Protein AF-A0A812KYT3-F1 (afdb_monomer_lite)

Radius of gyration: 21.09 Å; chains: 1; bounding box: 44×52×46 Å

pLDDT: mean 86.83, std 9.89, range [45.84, 94.81]

Sequence (151 aa):
NPLWMFLAAYASLGLRLTQFDFNDAIIRGVLFVPLFTKFLTQMHRDALTANPAPITKFFGSKPMATLGSIAFPMFILHGPIGQIFYKKVLAKKLWGGPMSTRFFPIYLAICLGMSHLTNEYFVKNKKVGAIAGKVAQVLASWTEGMLRDRA

Structure (mmCIF, N/CA/C/O backbone):
data_AF-A0A812KYT3-F1
#
_entry.id   AF-A0A812KYT3-F1
#
loop_
_atom_site.group_PDB
_atom_site.id
_atom_site.type_symbol
_ato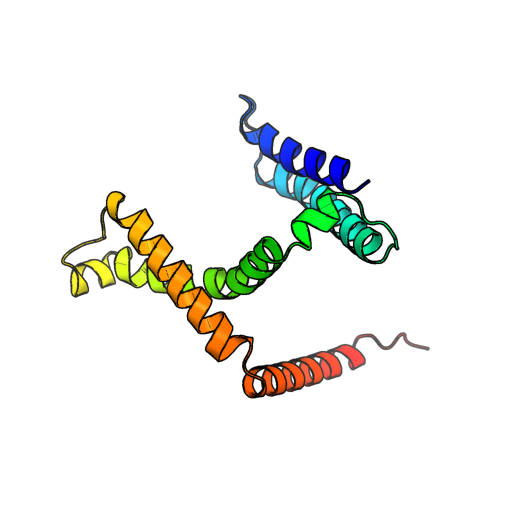m_site.label_atom_id
_atom_site.label_alt_id
_atom_site.label_comp_id
_atom_site.label_asym_id
_atom_site.label_entity_id
_atom_site.label_seq_id
_atom_site.pdbx_PDB_ins_code
_atom_site.Cartn_x
_atom_site.Cartn_y
_atom_site.Cartn_z
_atom_site.occupancy
_atom_site.B_iso_or_equiv
_atom_site.auth_seq_id
_atom_site.auth_comp_id
_atom_site.auth_asym_id
_atom_site.auth_atom_id
_atom_site.pdbx_PDB_model_num
ATOM 1 N N . ASN A 1 1 ? 6.775 1.635 -22.350 1.00 79.06 1 ASN A N 1
ATOM 2 C CA . ASN A 1 1 ? 7.083 2.842 -21.562 1.00 79.06 1 ASN A CA 1
ATOM 3 C C . ASN A 1 1 ? 6.072 2.885 -20.422 1.00 79.06 1 ASN A C 1
ATOM 5 O O . ASN A 1 1 ? 4.879 2.979 -20.712 1.00 79.06 1 ASN A O 1
ATOM 9 N N . PRO A 1 2 ? 6.531 2.757 -19.165 1.00 81.44 2 PRO A N 1
ATOM 10 C CA . PRO A 1 2 ? 5.661 2.634 -17.996 1.00 81.44 2 PRO A CA 1
ATOM 11 C C . PRO A 1 2 ? 4.729 3.840 -17.807 1.00 81.44 2 PRO A C 1
ATOM 13 O O . PRO A 1 2 ? 3.610 3.663 -17.339 1.00 81.44 2 PRO A O 1
ATOM 16 N N . LEU A 1 3 ? 5.123 5.040 -18.249 1.00 86.44 3 LEU A N 1
ATOM 17 C CA . LEU A 1 3 ? 4.288 6.239 -18.146 1.00 86.44 3 LEU A CA 1
ATOM 18 C C . LEU A 1 3 ? 2.986 6.110 -18.950 1.00 86.44 3 LEU A C 1
ATOM 20 O O . LEU A 1 3 ? 1.912 6.399 -18.435 1.00 86.44 3 LEU A O 1
ATOM 24 N N . TRP A 1 4 ? 3.061 5.624 -20.190 1.00 86.19 4 TRP A N 1
ATOM 25 C CA . TRP A 1 4 ? 1.874 5.443 -21.032 1.00 86.19 4 TRP A CA 1
ATOM 26 C C . TRP A 1 4 ? 0.925 4.381 -20.479 1.00 86.19 4 TRP A C 1
ATOM 28 O O . TRP A 1 4 ? -0.286 4.558 -20.538 1.00 86.19 4 TRP A O 1
ATOM 38 N N . MET A 1 5 ? 1.464 3.301 -19.906 1.00 87.56 5 MET A N 1
ATOM 39 C CA . MET A 1 5 ? 0.644 2.251 -19.292 1.00 87.56 5 MET A CA 1
ATOM 40 C C . MET A 1 5 ? -0.044 2.750 -18.017 1.00 87.56 5 MET A C 1
ATOM 42 O O . MET A 1 5 ? -1.212 2.442 -17.800 1.00 87.56 5 MET A O 1
ATOM 46 N N . PHE A 1 6 ? 0.646 3.570 -17.218 1.00 86.31 6 PHE A N 1
ATOM 47 C CA . PHE A 1 6 ? 0.052 4.256 -16.072 1.00 86.31 6 PHE A CA 1
ATOM 48 C C . PHE A 1 6 ? -1.100 5.166 -16.505 1.00 86.31 6 PHE A C 1
ATOM 50 O O . PHE A 1 6 ? -2.220 5.018 -16.023 1.00 86.31 6 PHE A O 1
ATOM 57 N N . LEU A 1 7 ? -0.851 6.063 -17.462 1.00 89.56 7 LEU A N 1
ATOM 58 C CA . LEU A 1 7 ? -1.870 6.986 -17.957 1.00 89.56 7 LEU A CA 1
ATOM 59 C C . LEU A 1 7 ? -3.068 6.238 -18.549 1.00 89.56 7 LEU A C 1
ATOM 61 O O . LEU A 1 7 ? -4.199 6.576 -18.223 1.00 89.56 7 LEU A O 1
ATOM 65 N N . ALA A 1 8 ? -2.841 5.190 -19.344 1.00 87.69 8 ALA A N 1
ATOM 66 C CA . ALA A 1 8 ? -3.912 4.386 -19.930 1.00 87.69 8 ALA A CA 1
ATOM 67 C C . ALA A 1 8 ? -4.756 3.659 -18.868 1.00 87.69 8 ALA A C 1
ATOM 69 O O . ALA A 1 8 ? -5.982 3.672 -18.956 1.00 87.69 8 ALA A O 1
ATOM 70 N N . ALA A 1 9 ? -4.125 3.069 -17.845 1.00 86.69 9 ALA A N 1
ATOM 71 C CA . ALA A 1 9 ? -4.843 2.394 -16.764 1.00 86.69 9 ALA A CA 1
ATOM 72 C C . ALA A 1 9 ? -5.705 3.382 -15.959 1.00 86.69 9 ALA A C 1
ATOM 74 O O . ALA A 1 9 ? -6.889 3.151 -15.728 1.00 86.69 9 ALA A O 1
ATOM 75 N N . TYR A 1 10 ? -5.159 4.528 -15.557 1.00 88.12 10 TYR A N 1
ATOM 76 C CA . TYR A 1 10 ? -5.945 5.503 -14.796 1.00 88.12 10 TYR A CA 1
ATOM 77 C C . TYR A 1 10 ? -6.980 6.238 -15.666 1.00 88.12 10 TYR A C 1
ATOM 79 O O . TYR A 1 10 ? -8.071 6.536 -15.183 1.00 88.12 10 TYR A O 1
ATOM 87 N N . ALA A 1 11 ? -6.714 6.441 -16.960 1.00 87.62 11 ALA A N 1
ATOM 88 C CA . ALA A 1 11 ? -7.703 6.956 -17.907 1.00 87.62 11 ALA A CA 1
ATOM 89 C C . ALA A 1 11 ? -8.880 5.988 -18.099 1.00 87.62 11 ALA A C 1
ATOM 91 O O . ALA A 1 11 ? -10.021 6.440 -18.188 1.00 87.62 11 ALA A O 1
ATOM 92 N N . SER A 1 12 ? -8.650 4.667 -18.078 1.00 85.31 12 SER A N 1
ATOM 93 C CA . SER A 1 12 ? -9.751 3.698 -18.155 1.00 85.31 12 SER A CA 1
ATOM 94 C C . SER A 1 12 ? -10.674 3.774 -16.937 1.00 85.31 12 SER A C 1
ATOM 96 O O . SER A 1 12 ? -11.871 3.546 -17.070 1.00 85.31 12 SER A O 1
ATOM 98 N N . LEU A 1 13 ? -10.161 4.146 -15.756 1.00 82.62 13 LEU A N 1
ATOM 99 C CA . LEU A 1 13 ? -11.011 4.456 -14.598 1.00 82.62 13 LEU A CA 1
ATOM 100 C C . LEU A 1 13 ? -11.797 5.758 -14.791 1.00 82.62 13 LEU A C 1
ATOM 102 O O . LEU A 1 13 ? -12.919 5.860 -14.303 1.00 82.62 13 LEU A O 1
ATOM 106 N N . GLY A 1 14 ? -11.239 6.723 -15.525 1.00 80.25 14 GLY A N 1
ATOM 107 C CA . GLY A 1 14 ? -11.904 7.971 -15.905 1.00 80.25 14 GLY A CA 1
ATOM 108 C C . GLY A 1 14 ? -13.152 7.773 -16.768 1.00 80.25 14 GLY A C 1
ATOM 109 O O . GLY A 1 14 ? 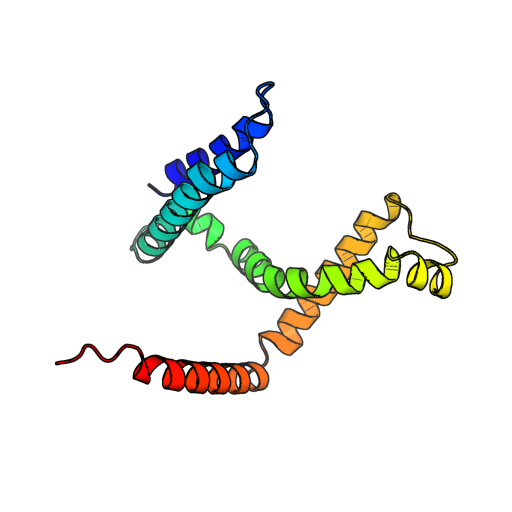-14.050 8.606 -16.710 1.00 80.25 14 GLY A O 1
ATOM 110 N N . LEU A 1 15 ? -13.284 6.641 -17.473 1.00 79.38 15 LEU A N 1
ATOM 111 C CA . LEU A 1 15 ? -14.529 6.273 -18.166 1.00 79.38 15 LEU A CA 1
ATOM 112 C C . LEU A 1 15 ? -15.729 6.203 -17.206 1.00 79.38 15 LEU A C 1
ATOM 114 O O . LEU A 1 15 ? -16.855 6.447 -17.624 1.00 79.38 15 LEU A O 1
ATOM 118 N N . ARG A 1 16 ? -15.494 5.976 -15.907 1.00 73.44 16 ARG A N 1
ATOM 119 C CA . ARG A 1 16 ? -16.529 6.011 -14.859 1.00 73.44 16 ARG A CA 1
ATOM 120 C C . ARG A 1 16 ? -17.014 7.416 -14.502 1.00 73.44 16 ARG A C 1
ATOM 122 O O . ARG A 1 16 ? -18.028 7.547 -13.833 1.00 73.44 16 ARG A O 1
ATOM 129 N N . LEU A 1 17 ? -16.259 8.450 -14.867 1.00 73.12 17 LEU A N 1
ATOM 130 C CA . LEU A 1 17 ? -16.641 9.849 -14.657 1.00 73.12 17 LEU A CA 1
ATOM 131 C C . LEU A 1 17 ? -17.426 10.407 -15.850 1.00 73.12 17 LEU A C 1
ATOM 133 O O . LEU A 1 17 ? -17.862 11.555 -15.817 1.00 73.12 17 LEU A O 1
ATOM 137 N N . THR A 1 18 ? -17.571 9.618 -16.917 1.00 75.94 18 THR A N 1
ATOM 138 C CA . THR A 1 18 ? -18.358 9.999 -18.089 1.00 75.94 18 THR A CA 1
ATOM 139 C C . THR A 1 18 ? -19.843 9.735 -17.846 1.00 75.94 18 THR A C 1
ATOM 141 O O . THR A 1 18 ? -20.211 8.987 -16.948 1.00 75.94 18 THR A O 1
ATOM 144 N N . GLN A 1 19 ? -20.711 10.342 -18.657 1.00 69.00 19 GLN A N 1
ATOM 145 C CA . GLN A 1 19 ? -22.164 10.143 -18.559 1.00 69.00 19 GLN A CA 1
ATOM 146 C C . GLN A 1 19 ? -22.634 8.758 -19.034 1.00 69.00 19 GLN A C 1
ATOM 148 O O . GLN A 1 19 ? -23.825 8.467 -19.021 1.00 69.00 19 GLN A O 1
ATOM 153 N N . PHE A 1 20 ? -21.707 7.913 -19.479 1.00 71.62 20 PHE A N 1
ATOM 154 C CA . PHE A 1 20 ? -21.994 6.562 -19.919 1.00 71.62 20 PHE A CA 1
ATOM 155 C C . PHE A 1 20 ? -21.911 5.615 -18.715 1.00 71.62 20 PHE A C 1
ATOM 157 O O . PHE A 1 20 ? -20.855 5.491 -18.094 1.00 71.62 20 PHE A O 1
ATOM 164 N N . ASP A 1 21 ? -23.019 4.936 -18.405 1.00 68.88 21 ASP A N 1
ATOM 165 C CA . ASP A 1 21 ? -23.158 3.940 -17.328 1.00 68.88 21 ASP A CA 1
ATOM 166 C C . ASP A 1 21 ? -22.399 2.639 -17.658 1.00 68.88 21 ASP A C 1
ATOM 168 O O . ASP A 1 21 ? -22.950 1.547 -17.826 1.00 68.88 21 ASP A O 1
ATOM 172 N N . PHE A 1 22 ? -21.084 2.747 -17.821 1.00 73.50 22 PHE A N 1
ATOM 173 C CA . PHE A 1 22 ? -20.243 1.593 -18.075 1.00 73.50 22 PHE A CA 1
ATOM 174 C C . PHE A 1 22 ? -20.184 0.692 -16.838 1.00 73.50 22 PHE A C 1
ATOM 176 O O . PHE A 1 22 ? -19.885 1.132 -15.726 1.00 73.50 22 PHE A O 1
ATOM 183 N N . ASN A 1 23 ? -20.403 -0.606 -17.052 1.00 80.56 23 ASN A N 1
ATOM 184 C CA . ASN A 1 23 ? -20.348 -1.611 -15.998 1.00 80.56 23 ASN A CA 1
ATOM 185 C C . ASN A 1 23 ? -18.966 -1.623 -15.302 1.00 80.56 23 ASN A C 1
ATOM 187 O O . ASN A 1 23 ? -17.936 -1.863 -15.940 1.00 80.56 23 ASN A O 1
ATOM 191 N N . ASP A 1 24 ? -18.955 -1.400 -13.980 1.00 75.38 24 ASP A N 1
ATOM 192 C CA . ASP A 1 24 ? -17.736 -1.293 -13.158 1.00 75.38 24 ASP A CA 1
ATOM 193 C C . ASP A 1 24 ? -16.885 -2.569 -13.200 1.00 75.38 24 ASP A C 1
ATOM 195 O O . ASP A 1 24 ? -15.655 -2.493 -13.264 1.00 75.38 24 ASP A O 1
ATOM 199 N N . ALA A 1 25 ? -17.524 -3.741 -13.243 1.00 79.12 25 ALA A N 1
ATOM 200 C CA . ALA A 1 25 ? -16.822 -5.016 -13.329 1.00 79.12 25 ALA A CA 1
ATOM 201 C C . ALA A 1 25 ? -16.118 -5.182 -14.684 1.00 79.12 25 ALA A C 1
ATOM 203 O O . ALA A 1 25 ? -15.007 -5.708 -14.728 1.00 79.12 25 ALA A O 1
ATOM 204 N N . ILE A 1 26 ? -16.712 -4.681 -15.773 1.00 81.88 26 ILE A N 1
ATOM 205 C CA . ILE A 1 26 ? -16.112 -4.738 -17.114 1.00 81.88 26 ILE A CA 1
ATOM 206 C C . ILE A 1 26 ? -14.937 -3.766 -17.213 1.00 81.88 26 ILE A C 1
ATOM 208 O O . ILE A 1 26 ? -13.845 -4.180 -17.598 1.00 81.88 26 ILE A O 1
ATOM 212 N N . ILE A 1 27 ? -15.104 -2.500 -16.812 1.00 83.94 27 ILE A N 1
ATOM 213 C CA . ILE A 1 27 ? -13.992 -1.533 -16.838 1.00 83.94 27 ILE A CA 1
ATOM 214 C C . ILE A 1 27 ? -12.830 -2.042 -15.986 1.00 83.94 27 ILE A C 1
ATOM 216 O O . ILE A 1 27 ? -11.679 -2.005 -16.423 1.00 83.94 27 ILE A O 1
ATOM 220 N N . ARG A 1 28 ? -13.100 -2.530 -14.771 1.00 82.88 28 ARG A N 1
ATOM 221 C CA . ARG A 1 28 ? -12.030 -2.986 -13.881 1.00 82.88 28 ARG A CA 1
ATOM 222 C C . ARG A 1 28 ? -11.399 -4.280 -14.362 1.00 82.88 28 ARG A C 1
ATOM 224 O O . ARG A 1 28 ? -10.179 -4.351 -14.451 1.00 82.88 28 ARG A O 1
ATOM 231 N N . GLY A 1 29 ? -12.216 -5.282 -14.661 1.00 84.12 29 GLY A N 1
ATOM 232 C CA . GLY A 1 29 ? -11.750 -6.617 -15.017 1.00 84.12 29 GLY A CA 1
ATOM 233 C C . GLY A 1 29 ? -11.087 -6.678 -16.389 1.00 84.12 29 GLY A C 1
ATOM 234 O O . GLY A 1 29 ? -10.063 -7.337 -16.532 1.00 84.12 29 GLY A O 1
ATOM 235 N N . VAL A 1 30 ? -11.635 -5.974 -17.383 1.00 86.06 30 VAL A N 1
ATOM 236 C CA . VAL A 1 30 ? -11.187 -6.077 -18.782 1.00 86.06 30 VAL A CA 1
ATOM 237 C C . VAL A 1 30 ? -10.172 -4.996 -19.146 1.00 86.06 30 VAL A C 1
ATOM 239 O O . VAL A 1 30 ? -9.243 -5.272 -19.900 1.00 86.06 30 VAL A O 1
ATOM 242 N N . LEU A 1 31 ? -10.312 -3.774 -18.619 1.00 87.31 31 LEU A N 1
ATOM 243 C CA . LEU A 1 31 ? -9.430 -2.660 -18.987 1.00 87.31 31 LEU A CA 1
ATOM 244 C C . LEU A 1 31 ? -8.386 -2.380 -17.907 1.00 87.31 31 LEU A C 1
ATOM 246 O O . LEU A 1 31 ? -7.189 -2.515 -18.156 1.00 87.31 31 LEU A O 1
ATOM 250 N N . PHE A 1 32 ? -8.823 -2.018 -16.700 1.00 88.44 32 PHE A N 1
ATOM 251 C CA . PHE A 1 32 ? -7.916 -1.537 -15.661 1.00 88.44 32 PHE A CA 1
ATOM 252 C C . PHE A 1 32 ? -6.930 -2.611 -15.210 1.00 88.44 32 PHE A C 1
ATOM 254 O O . PHE A 1 32 ? -5.730 -2.363 -15.231 1.00 88.44 32 PHE A O 1
ATOM 261 N N . VAL A 1 33 ? -7.409 -3.795 -14.812 1.00 90.75 33 VAL A N 1
ATOM 262 C CA . VAL A 1 33 ? -6.554 -4.854 -14.259 1.00 90.75 33 VAL A CA 1
ATOM 263 C C . VAL A 1 33 ? -5.475 -5.272 -15.266 1.00 90.75 33 VAL A C 1
ATOM 265 O O . VAL A 1 33 ? -4.304 -5.191 -14.902 1.00 90.75 33 VAL A O 1
ATOM 268 N N . PRO A 1 34 ? -5.779 -5.606 -16.537 1.00 91.44 34 PRO A N 1
ATOM 269 C CA . PRO A 1 34 ? -4.739 -5.981 -17.496 1.00 91.44 34 PRO A CA 1
ATOM 270 C C . PRO A 1 34 ? -3.744 -4.853 -17.794 1.00 91.44 34 PRO A C 1
ATOM 272 O O . PRO A 1 34 ? -2.533 -5.094 -17.843 1.00 91.44 34 PRO A O 1
ATOM 275 N N . LEU A 1 35 ? -4.224 -3.613 -17.960 1.00 90.94 35 LEU A N 1
ATOM 276 C CA . LEU A 1 35 ? -3.358 -2.452 -18.203 1.00 90.94 35 LEU A CA 1
ATOM 277 C C . LEU A 1 35 ? -2.458 -2.162 -17.000 1.00 90.94 35 LEU A C 1
ATOM 279 O O . LEU A 1 35 ? -1.262 -1.915 -17.167 1.00 90.94 35 LEU A O 1
ATOM 283 N N . PHE A 1 36 ? -3.009 -2.246 -15.793 1.00 91.31 36 PHE A N 1
ATOM 284 C CA . PHE A 1 36 ? -2.282 -2.023 -14.554 1.00 91.31 36 PHE A CA 1
ATOM 285 C C . PHE A 1 36 ? -1.259 -3.133 -14.294 1.00 91.31 36 PHE A C 1
ATOM 287 O O . PHE A 1 36 ? -0.114 -2.843 -13.960 1.00 91.31 36 PHE A O 1
ATOM 294 N N . THR A 1 37 ? -1.597 -4.400 -14.540 1.00 91.62 37 THR A N 1
ATOM 295 C CA . THR A 1 37 ? -0.631 -5.505 -14.460 1.00 91.62 37 THR A CA 1
ATOM 296 C C . THR A 1 37 ? 0.509 -5.311 -15.459 1.00 91.62 37 THR A C 1
ATOM 298 O O . THR A 1 37 ? 1.677 -5.437 -15.091 1.00 91.62 37 THR A O 1
ATOM 301 N N . LYS A 1 38 ? 0.209 -4.918 -16.705 1.00 91.38 38 LYS A N 1
ATOM 302 C CA . LYS A 1 38 ? 1.237 -4.618 -17.715 1.00 91.38 38 LYS A CA 1
ATOM 303 C C . LYS A 1 38 ? 2.114 -3.433 -17.306 1.00 91.38 38 LYS A C 1
ATOM 305 O O . LYS A 1 38 ? 3.327 -3.475 -17.521 1.00 91.38 38 LYS A O 1
ATOM 310 N N . PHE A 1 39 ? 1.527 -2.402 -16.701 1.00 91.88 39 PHE A N 1
ATOM 311 C CA . PHE A 1 39 ? 2.256 -1.290 -16.095 1.00 91.88 39 PHE A CA 1
ATOM 312 C C . PHE A 1 39 ? 3.226 -1.778 -15.012 1.00 91.88 39 PHE A C 1
ATOM 314 O O . PHE A 1 39 ? 4.412 -1.462 -15.094 1.00 91.88 39 PHE A O 1
ATOM 321 N N . LEU A 1 40 ? 2.763 -2.604 -14.068 1.00 90.94 40 LEU A N 1
ATOM 322 C CA . LEU A 1 40 ? 3.600 -3.161 -13.002 1.00 90.94 40 LEU A CA 1
ATOM 323 C C . LEU A 1 40 ? 4.761 -3.992 -13.559 1.00 90.94 40 LEU A C 1
ATOM 325 O O . LEU A 1 40 ? 5.900 -3.816 -13.130 1.00 90.94 40 LEU A O 1
ATOM 329 N N . THR A 1 41 ? 4.517 -4.846 -14.558 1.00 92.06 41 THR A N 1
ATOM 330 C CA . THR A 1 41 ? 5.588 -5.620 -15.206 1.00 92.06 41 THR A CA 1
ATOM 331 C C . THR A 1 41 ? 6.605 -4.713 -15.900 1.00 92.06 41 THR A C 1
ATOM 333 O O . THR A 1 41 ? 7.809 -4.957 -15.811 1.00 92.06 41 THR A O 1
ATOM 336 N N . GLN A 1 42 ? 6.154 -3.658 -16.587 1.00 90.88 42 GLN A N 1
ATOM 337 C CA . GLN A 1 42 ? 7.062 -2.705 -17.231 1.00 90.88 42 GLN A CA 1
ATOM 338 C C . GLN A 1 42 ? 7.874 -1.912 -16.212 1.00 90.88 42 GLN A C 1
ATOM 340 O O . GLN A 1 42 ? 9.073 -1.766 -16.406 1.00 90.88 42 GLN A O 1
ATOM 345 N N . MET A 1 43 ? 7.253 -1.450 -15.127 1.00 91.88 43 MET A N 1
ATOM 346 C CA . MET A 1 43 ? 7.952 -0.793 -14.024 1.00 91.88 43 MET A CA 1
ATOM 347 C C . MET A 1 43 ? 8.992 -1.699 -13.376 1.00 91.88 43 MET A C 1
ATOM 349 O O . MET A 1 43 ? 10.107 -1.256 -13.130 1.00 91.88 43 MET A O 1
ATOM 353 N N . HIS A 1 44 ? 8.644 -2.962 -13.116 1.00 91.62 44 HIS A N 1
ATOM 354 C CA . HIS A 1 44 ? 9.566 -3.922 -12.518 1.00 91.62 44 HIS A CA 1
ATOM 355 C C . HIS A 1 44 ? 10.805 -4.123 -13.398 1.00 91.62 44 HIS A C 1
ATOM 357 O O . HIS A 1 44 ? 11.925 -4.075 -12.904 1.00 91.62 44 HIS A O 1
ATOM 363 N N . ARG A 1 45 ? 10.613 -4.273 -14.714 1.00 91.38 45 ARG A N 1
ATOM 364 C CA . ARG A 1 45 ? 11.721 -4.369 -15.676 1.00 91.38 45 ARG A CA 1
ATOM 365 C C . ARG A 1 45 ? 12.535 -3.077 -15.754 1.00 91.38 45 ARG A C 1
ATOM 367 O O . ARG A 1 45 ? 13.756 -3.135 -15.768 1.00 91.38 45 ARG A O 1
ATOM 374 N N . ASP A 1 46 ? 11.867 -1.927 -15.789 1.00 91.12 46 ASP A N 1
ATOM 375 C CA . ASP A 1 46 ? 12.504 -0.608 -15.877 1.00 91.12 46 ASP A CA 1
ATOM 376 C C . ASP A 1 46 ? 13.345 -0.287 -14.631 1.00 91.12 46 ASP A C 1
ATOM 378 O O . ASP A 1 46 ? 14.422 0.294 -14.745 1.00 91.12 46 ASP A O 1
ATOM 382 N N . ALA A 1 47 ? 12.910 -0.743 -13.452 1.00 89.81 47 ALA A N 1
ATOM 383 C CA . ALA A 1 47 ? 13.634 -0.592 -12.190 1.00 89.81 47 ALA A CA 1
ATOM 384 C C . ALA A 1 47 ? 14.974 -1.351 -12.151 1.00 89.81 47 ALA A C 1
ATOM 386 O O . ALA A 1 47 ? 15.831 -1.013 -11.340 1.00 89.81 47 ALA A O 1
ATOM 387 N N . LEU A 1 48 ? 15.165 -2.349 -13.021 1.00 91.19 48 LEU A N 1
ATOM 388 C CA . LEU A 1 48 ? 16.416 -3.106 -13.156 1.00 91.19 48 LEU A CA 1
ATOM 389 C C . LEU A 1 48 ? 17.397 -2.477 -14.160 1.00 91.19 48 LEU A C 1
ATOM 391 O O . LEU A 1 48 ? 18.503 -2.982 -14.339 1.00 91.19 48 LEU A O 1
ATOM 395 N N . THR A 1 49 ? 17.003 -1.404 -14.847 1.00 91.06 49 THR A N 1
ATOM 396 C CA . THR A 1 49 ? 17.848 -0.742 -15.848 1.00 91.06 49 THR A CA 1
ATOM 397 C C . THR A 1 49 ? 18.777 0.295 -15.216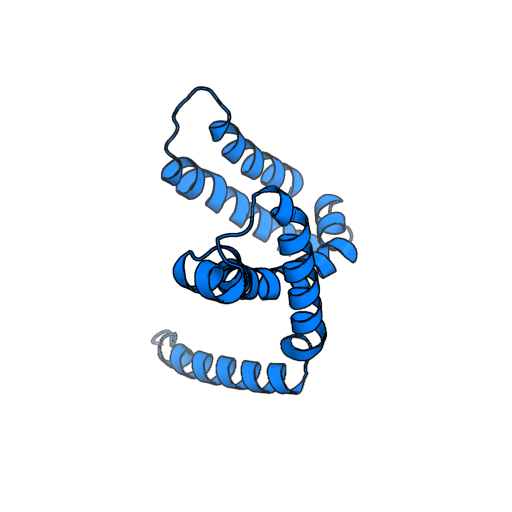 1.00 91.06 49 THR A C 1
ATOM 399 O O . THR A 1 49 ? 18.498 0.841 -14.151 1.00 91.06 49 THR A O 1
ATOM 402 N N . ALA A 1 50 ? 19.876 0.622 -15.904 1.00 89.00 50 ALA A N 1
ATOM 403 C CA . ALA A 1 50 ? 20.834 1.626 -15.435 1.00 89.00 50 ALA A CA 1
ATOM 404 C C . ALA A 1 50 ? 20.261 3.058 -15.402 1.00 89.00 50 ALA A C 1
ATOM 406 O O . ALA A 1 50 ? 20.727 3.889 -14.624 1.00 89.00 50 ALA A O 1
ATOM 407 N N . ASN A 1 51 ? 19.250 3.363 -16.225 1.00 90.12 51 ASN A N 1
ATOM 408 C CA . ASN A 1 51 ? 18.601 4.674 -16.239 1.00 90.12 51 ASN A CA 1
ATOM 409 C C . ASN A 1 51 ? 17.069 4.546 -16.299 1.00 90.12 51 ASN A C 1
ATOM 411 O O . ASN A 1 51 ? 16.486 4.687 -17.376 1.00 90.12 51 ASN A O 1
ATOM 415 N N . PRO A 1 52 ? 16.412 4.314 -15.147 1.00 90.56 52 PRO A N 1
ATOM 416 C CA . PRO A 1 52 ? 14.965 4.151 -15.087 1.00 90.56 52 PRO A CA 1
ATOM 417 C C . PRO A 1 52 ? 14.212 5.422 -15.489 1.00 90.56 52 PRO A C 1
ATOM 419 O O . PRO A 1 52 ? 14.677 6.552 -15.269 1.00 90.56 52 PRO A O 1
ATOM 422 N N . ALA A 1 53 ? 12.997 5.244 -16.002 1.00 90.94 53 ALA A N 1
ATOM 423 C CA . ALA A 1 53 ? 12.095 6.337 -16.330 1.00 90.94 53 ALA A CA 1
ATOM 424 C C . ALA A 1 53 ? 11.723 7.173 -15.080 1.00 90.94 53 ALA A C 1
ATOM 426 O O . ALA A 1 53 ? 11.710 6.656 -13.958 1.00 90.94 53 ALA A O 1
ATOM 427 N N . PRO A 1 54 ? 11.341 8.458 -15.240 1.00 90.94 54 PRO A N 1
ATOM 428 C CA . PRO A 1 54 ? 10.977 9.328 -14.116 1.00 90.94 54 PRO A CA 1
ATOM 429 C C . PRO A 1 54 ? 9.853 8.776 -13.235 1.00 90.94 54 PRO A C 1
ATOM 431 O O . PRO A 1 54 ? 9.911 8.904 -12.017 1.00 90.94 54 PRO A O 1
ATOM 434 N N . ILE A 1 55 ? 8.856 8.116 -13.832 1.00 89.12 55 ILE A N 1
ATOM 435 C CA . ILE A 1 55 ? 7.756 7.486 -13.088 1.00 89.12 55 ILE A CA 1
ATOM 436 C C . ILE A 1 55 ? 8.253 6.343 -12.194 1.00 89.12 55 ILE A C 1
ATOM 438 O O . ILE A 1 55 ? 7.836 6.220 -11.046 1.00 89.12 55 ILE A O 1
ATOM 442 N N . THR A 1 56 ? 9.207 5.554 -12.681 1.00 91.06 56 THR A N 1
ATOM 443 C CA . THR A 1 56 ? 9.847 4.481 -11.917 1.00 91.06 56 THR A CA 1
ATOM 444 C C . THR A 1 56 ? 10.669 5.056 -10.767 1.00 91.06 56 THR A C 1
ATOM 446 O O . THR A 1 56 ? 10.555 4.585 -9.637 1.00 91.06 56 THR A O 1
ATOM 449 N N . LYS A 1 57 ? 11.412 6.146 -11.011 1.00 90.50 57 LYS A N 1
ATOM 450 C CA . LYS A 1 57 ? 12.135 6.892 -9.964 1.00 90.50 57 LYS A CA 1
ATOM 451 C C . LYS A 1 57 ? 11.187 7.496 -8.920 1.00 90.50 57 LYS A C 1
ATOM 453 O O . LYS A 1 57 ? 11.494 7.460 -7.733 1.00 90.50 57 LYS A O 1
ATOM 458 N N . PHE A 1 58 ? 10.029 8.007 -9.339 1.00 91.75 58 PHE A N 1
ATOM 459 C CA . PHE A 1 58 ? 9.010 8.552 -8.440 1.00 91.75 58 PHE A CA 1
ATOM 460 C C . PHE A 1 58 ? 8.467 7.481 -7.489 1.00 91.75 58 PHE A C 1
ATOM 462 O O . PHE A 1 58 ? 8.529 7.659 -6.273 1.00 91.75 58 PHE A O 1
ATOM 469 N N . PHE A 1 59 ? 8.002 6.345 -8.011 1.00 89.75 59 PHE A N 1
ATOM 470 C CA . PHE A 1 59 ? 7.491 5.253 -7.173 1.00 89.75 59 PHE A CA 1
ATOM 471 C C . PHE A 1 59 ? 8.588 4.572 -6.340 1.00 89.75 59 PHE A C 1
ATOM 473 O O . PHE A 1 59 ? 8.304 4.084 -5.249 1.00 89.75 59 PHE A O 1
ATOM 480 N N . GLY A 1 60 ? 9.840 4.589 -6.807 1.00 88.31 60 GLY A N 1
ATOM 481 C CA . GLY A 1 60 ? 11.009 4.147 -6.040 1.00 88.31 60 GLY A CA 1
ATOM 482 C C . GLY A 1 60 ? 11.515 5.162 -5.008 1.00 88.31 60 GLY A C 1
ATOM 483 O O . GLY A 1 60 ? 12.443 4.859 -4.258 1.00 88.31 60 GLY A O 1
ATOM 484 N N . SER A 1 61 ? 10.942 6.368 -4.950 1.00 91.75 61 SER A N 1
ATOM 485 C CA . SER A 1 61 ? 11.371 7.395 -4.001 1.00 91.75 61 SER A CA 1
ATOM 486 C C . SER A 1 61 ? 11.096 6.970 -2.556 1.00 91.75 61 SER A C 1
ATOM 488 O O . SER A 1 61 ? 10.129 6.266 -2.259 1.00 91.75 61 SER A O 1
ATOM 490 N N . LYS A 1 62 ? 11.925 7.443 -1.618 1.00 91.25 62 LYS A N 1
ATOM 491 C CA . LYS A 1 62 ? 11.784 7.129 -0.186 1.00 91.25 62 LYS A CA 1
ATOM 492 C C . LYS A 1 62 ? 10.375 7.423 0.370 1.00 91.25 62 LYS A C 1
ATOM 494 O O . LYS A 1 62 ? 9.864 6.570 1.100 1.00 91.25 62 LYS A O 1
ATOM 499 N N . PRO A 1 63 ? 9.709 8.550 0.036 1.00 90.94 63 PRO A N 1
ATOM 500 C CA . PRO A 1 63 ? 8.330 8.793 0.462 1.00 90.94 63 PRO A CA 1
ATOM 501 C C . PRO A 1 63 ? 7.353 7.731 -0.053 1.00 90.94 63 PRO A C 1
ATOM 503 O O . PRO A 1 63 ? 6.543 7.224 0.721 1.00 90.94 63 PRO A O 1
ATOM 506 N N . MET A 1 64 ? 7.460 7.341 -1.327 1.00 91.88 64 MET A N 1
ATOM 507 C CA . MET A 1 64 ? 6.576 6.331 -1.914 1.00 91.88 64 MET A CA 1
ATOM 508 C C . MET A 1 64 ? 6.831 4.933 -1.369 1.00 91.88 64 MET A C 1
ATOM 510 O O . MET A 1 64 ? 5.877 4.239 -1.024 1.00 91.88 64 MET A O 1
ATOM 514 N N . ALA A 1 65 ? 8.092 4.559 -1.171 1.00 88.88 65 ALA A N 1
ATOM 515 C CA . ALA A 1 65 ? 8.449 3.318 -0.495 1.00 88.88 65 ALA A CA 1
ATOM 516 C C . ALA A 1 65 ? 7.916 3.282 0.950 1.00 88.88 65 ALA A C 1
ATOM 518 O O . ALA A 1 65 ? 7.415 2.255 1.408 1.00 88.88 65 ALA A O 1
ATOM 519 N N . THR A 1 66 ? 7.962 4.416 1.658 1.00 88.38 66 THR A N 1
ATOM 520 C CA . THR A 1 66 ? 7.435 4.529 3.027 1.00 88.38 66 THR A CA 1
ATOM 521 C C . THR A 1 66 ? 5.919 4.351 3.039 1.00 88.38 66 THR A C 1
ATOM 523 O O . THR A 1 66 ? 5.414 3.530 3.805 1.00 88.38 66 THR A O 1
ATOM 526 N N . LEU A 1 67 ? 5.201 5.051 2.154 1.00 89.69 67 LEU A N 1
ATOM 527 C CA . LEU A 1 67 ? 3.753 4.907 2.000 1.00 89.69 67 LEU A CA 1
ATOM 528 C C . LEU A 1 67 ? 3.357 3.480 1.591 1.00 89.69 67 LEU A C 1
ATOM 530 O O . LEU A 1 67 ? 2.400 2.934 2.136 1.00 89.69 67 LEU A O 1
ATOM 534 N N . GLY A 1 68 ? 4.138 2.835 0.722 1.00 88.81 68 GLY A N 1
ATOM 535 C CA . GLY A 1 68 ? 3.971 1.420 0.388 1.00 88.81 68 GLY A CA 1
ATOM 536 C C . GLY A 1 68 ? 4.145 0.503 1.602 1.00 88.81 68 GLY A C 1
ATOM 537 O O . GLY A 1 68 ? 3.335 -0.397 1.809 1.00 88.81 68 GLY A O 1
ATOM 538 N N . SER A 1 69 ? 5.141 0.764 2.456 1.00 89.06 69 SER A N 1
ATOM 539 C CA . SER A 1 69 ? 5.389 -0.057 3.652 1.00 89.06 69 SER A CA 1
ATOM 540 C C . SER A 1 69 ? 4.258 0.011 4.686 1.00 89.06 69 SER A C 1
ATOM 542 O O . SER A 1 69 ? 3.953 -0.989 5.330 1.00 89.06 69 SER A O 1
ATOM 544 N N . ILE A 1 70 ? 3.590 1.163 4.820 1.00 92.88 70 ILE A N 1
ATOM 545 C CA . ILE A 1 70 ? 2.467 1.326 5.758 1.00 92.88 70 ILE A CA 1
ATOM 546 C C . ILE A 1 70 ? 1.117 0.912 5.159 1.00 92.88 70 ILE A C 1
ATOM 548 O O . ILE A 1 70 ? 0.164 0.710 5.910 1.00 92.88 70 ILE A O 1
ATOM 552 N N . ALA A 1 71 ? 1.018 0.762 3.833 1.00 91.00 71 ALA A N 1
ATOM 553 C CA . ALA A 1 71 ? -0.236 0.445 3.155 1.00 91.00 71 ALA A CA 1
ATOM 554 C C . ALA A 1 71 ? -0.824 -0.902 3.604 1.00 91.00 71 ALA A C 1
ATOM 556 O O . ALA A 1 71 ? -2.031 -1.004 3.812 1.00 91.00 71 ALA A O 1
ATOM 557 N N . PHE A 1 72 ? 0.017 -1.922 3.806 1.00 90.25 72 PHE A N 1
ATOM 558 C CA . PHE A 1 72 ? -0.439 -3.236 4.269 1.00 90.25 72 PHE A CA 1
ATOM 559 C C . PHE A 1 72 ? -0.955 -3.219 5.722 1.00 90.25 72 PHE A C 1
ATOM 561 O O . PHE A 1 72 ? -2.096 -3.634 5.941 1.00 90.25 72 PHE A O 1
ATOM 568 N N . PRO A 1 73 ? -0.211 -2.685 6.714 1.00 93.38 73 PRO A N 1
ATOM 569 C CA . PRO A 1 73 ? -0.754 -2.470 8.055 1.00 93.38 73 PRO A CA 1
ATOM 570 C C . PRO A 1 73 ? -2.059 -1.666 8.054 1.00 93.38 73 PRO A C 1
ATOM 572 O O . PRO A 1 73 ? -3.013 -2.049 8.725 1.00 93.38 73 PRO A O 1
ATOM 575 N N . MET A 1 74 ? -2.143 -0.614 7.238 1.00 93.19 74 MET A N 1
ATOM 576 C CA . MET A 1 74 ? -3.351 0.202 7.096 1.00 93.19 74 MET A CA 1
ATOM 577 C C . MET A 1 74 ? -4.534 -0.602 6.561 1.00 93.19 74 MET A C 1
ATOM 579 O O . MET A 1 74 ? -5.644 -0.511 7.092 1.00 93.19 74 MET A O 1
ATOM 583 N N . PHE A 1 75 ? -4.304 -1.434 5.547 1.00 91.94 75 PHE A N 1
ATOM 584 C CA . PHE A 1 75 ? -5.322 -2.322 4.997 1.00 91.94 75 PHE A CA 1
ATOM 585 C C . PHE A 1 75 ? -5.880 -3.284 6.054 1.00 91.94 75 PHE A C 1
ATOM 587 O O . PHE A 1 75 ? -7.088 -3.493 6.105 1.00 91.94 75 PHE A O 1
ATOM 594 N N . ILE A 1 76 ? -5.045 -3.803 6.953 1.00 91.62 76 ILE A N 1
ATOM 595 C CA . ILE A 1 76 ? -5.508 -4.692 8.026 1.00 91.62 76 ILE A CA 1
ATOM 596 C C . ILE A 1 76 ? -6.225 -3.912 9.133 1.00 91.62 76 ILE A C 1
ATOM 598 O O . ILE A 1 76 ? -7.263 -4.351 9.623 1.00 91.62 76 ILE A O 1
ATOM 602 N N . LEU A 1 77 ? -5.681 -2.767 9.544 1.00 94.06 77 LEU A N 1
ATOM 603 C CA . LEU A 1 77 ? -6.115 -2.070 10.755 1.00 94.06 77 LEU A CA 1
ATOM 604 C C . LEU A 1 77 ? -7.335 -1.170 10.550 1.00 94.06 77 LEU A C 1
ATOM 606 O O . LEU A 1 77 ? -8.125 -1.021 11.484 1.00 94.06 77 LEU A O 1
ATOM 610 N N . HIS A 1 78 ? -7.534 -0.592 9.360 1.00 94.56 78 HIS A N 1
ATOM 611 C CA . HIS A 1 78 ? -8.650 0.337 9.139 1.00 94.56 78 HIS A CA 1
ATOM 612 C C . HIS A 1 78 ? -10.015 -0.330 9.392 1.00 94.56 78 HIS A C 1
ATOM 614 O O . HIS A 1 78 ? -10.904 0.290 9.964 1.00 94.56 78 HIS A O 1
ATOM 620 N N . GLY A 1 79 ? -10.183 -1.609 9.041 1.00 92.31 79 GLY A N 1
ATOM 621 C CA . GLY A 1 79 ? -11.434 -2.338 9.262 1.00 92.31 79 GLY A CA 1
ATOM 622 C C . GLY A 1 79 ? -11.805 -2.435 10.750 1.00 92.31 79 GLY A C 1
ATOM 623 O O . GLY A 1 79 ? -12.836 -1.889 11.154 1.00 92.31 79 GLY A O 1
ATOM 624 N N . PRO A 1 80 ? -10.977 -3.083 11.590 1.00 93.94 80 PRO A N 1
ATOM 625 C CA . PRO A 1 80 ? -11.211 -3.185 13.031 1.00 93.94 80 PRO A CA 1
ATOM 626 C C . PRO A 1 80 ? -11.306 -1.828 13.738 1.00 93.94 80 PRO A C 1
ATOM 628 O O . PRO A 1 80 ? -12.214 -1.626 14.546 1.00 93.94 80 PRO A O 1
ATOM 631 N N . ILE A 1 81 ? -10.433 -0.867 13.412 1.00 93.69 81 ILE A N 1
ATOM 632 C CA . ILE A 1 81 ? -10.493 0.480 14.003 1.00 93.69 81 ILE A CA 1
ATOM 633 C C . ILE A 1 81 ? -11.812 1.160 13.613 1.00 93.69 81 ILE A C 1
ATOM 635 O O . ILE A 1 81 ? -12.502 1.723 14.463 1.00 93.69 81 ILE A O 1
ATOM 639 N N . GLY A 1 82 ? -12.224 1.051 12.349 1.00 91.94 82 GLY A N 1
ATOM 640 C CA . GLY A 1 82 ? -13.493 1.592 11.868 1.00 91.94 82 GLY A CA 1
ATOM 641 C C . GLY A 1 82 ? -14.695 0.976 12.581 1.00 91.94 82 GLY A C 1
ATOM 642 O O . GLY A 1 82 ? -15.653 1.679 12.907 1.00 91.94 82 GLY A O 1
ATOM 643 N N . GLN A 1 83 ? -14.637 -0.314 12.915 1.00 92.38 83 GLN A N 1
ATOM 644 C CA . GLN A 1 83 ? -15.689 -0.965 13.694 1.00 92.38 83 GLN A CA 1
ATOM 645 C C . GLN A 1 83 ? -15.833 -0.366 15.100 1.00 92.38 83 GLN A C 1
ATOM 647 O O . GLN A 1 83 ? -16.962 -0.214 15.562 1.00 92.38 83 GLN A O 1
ATOM 652 N N . ILE A 1 84 ? -14.743 0.029 15.760 1.00 92.25 84 ILE A N 1
ATOM 653 C CA . ILE A 1 84 ? -14.792 0.643 17.099 1.00 92.25 84 ILE A CA 1
ATOM 654 C C . ILE A 1 84 ? -15.547 1.983 17.074 1.00 92.25 84 ILE A C 1
ATOM 656 O O . ILE A 1 84 ? -16.322 2.270 17.988 1.00 92.25 84 ILE A O 1
ATOM 660 N N . PHE A 1 85 ? -15.359 2.786 16.024 1.00 92.25 85 PHE A N 1
ATOM 661 C CA . PHE A 1 85 ? -15.909 4.145 15.948 1.00 92.25 85 PHE A CA 1
ATOM 662 C C . PHE A 1 85 ? -17.256 4.252 15.220 1.00 92.25 85 PHE A C 1
ATOM 664 O O . PHE A 1 85 ? -18.050 5.142 15.532 1.00 92.25 85 PHE A O 1
ATOM 671 N N . TYR A 1 86 ? -17.539 3.360 14.267 1.00 91.06 86 TYR A N 1
ATOM 672 C CA . TYR A 1 86 ? -18.697 3.490 13.373 1.00 91.06 86 TYR A CA 1
ATOM 673 C C . TYR A 1 86 ? -19.684 2.318 13.439 1.00 91.06 86 TYR A C 1
ATOM 675 O O . TYR A 1 86 ? -20.844 2.475 13.045 1.00 91.06 86 TYR A O 1
ATOM 683 N N . LYS A 1 87 ? -19.303 1.142 13.964 1.00 92.38 87 LYS A N 1
ATOM 684 C CA . LYS A 1 87 ? -20.253 0.024 14.097 1.00 92.38 87 LYS A CA 1
ATOM 685 C C . LYS A 1 87 ? -21.259 0.351 15.195 1.00 92.38 87 LYS A C 1
ATOM 687 O O . LYS A 1 87 ? -20.896 0.374 16.365 1.00 92.38 87 LYS A O 1
ATOM 692 N N . LYS A 1 88 ? -22.534 0.526 14.828 1.00 89.38 88 LYS A N 1
ATOM 693 C CA . LYS A 1 88 ? -23.626 0.962 15.727 1.00 89.38 88 LYS A CA 1
ATOM 694 C C . LYS A 1 88 ? -23.605 0.302 17.111 1.00 89.38 88 LYS A C 1
ATOM 696 O O . LYS A 1 88 ? -23.700 1.003 18.108 1.00 89.38 88 LYS A O 1
ATOM 701 N N . VAL A 1 89 ? -23.453 -1.024 17.173 1.00 92.94 89 VAL A N 1
ATOM 702 C CA . VAL A 1 89 ? -23.458 -1.782 18.440 1.00 92.94 89 VAL A CA 1
ATOM 703 C C . VAL A 1 89 ? -22.283 -1.398 19.347 1.00 92.94 89 VAL A C 1
ATOM 705 O O . VAL A 1 89 ? -22.479 -1.174 20.538 1.00 92.94 89 VAL A O 1
ATOM 708 N N . LEU A 1 90 ? -21.073 -1.292 18.790 1.00 89.50 90 LEU A N 1
ATOM 709 C CA . LEU A 1 90 ? -19.870 -0.937 19.550 1.00 89.50 90 LEU A CA 1
ATOM 710 C C . LEU A 1 90 ? -19.845 0.555 19.875 1.00 89.50 90 LEU A C 1
ATOM 712 O O . LEU A 1 90 ? -19.646 0.937 21.025 1.00 89.50 90 LEU A O 1
ATOM 716 N N . ALA A 1 91 ? -20.126 1.392 18.880 1.00 90.25 91 ALA A N 1
ATOM 717 C CA . ALA A 1 91 ? -20.072 2.836 19.023 1.00 90.25 91 ALA A CA 1
ATOM 718 C C . ALA A 1 91 ? -21.134 3.362 20.000 1.00 90.25 91 ALA A C 1
ATOM 720 O O . ALA A 1 91 ? -20.840 4.241 20.801 1.00 90.25 91 ALA A O 1
ATOM 721 N N . LYS A 1 92 ? -22.339 2.771 20.031 1.00 92.62 92 LYS A N 1
ATOM 722 C CA . LYS A 1 92 ? -23.356 3.115 21.040 1.00 92.62 92 LYS A CA 1
ATOM 723 C C . LYS A 1 92 ? -22.900 2.770 22.460 1.00 92.62 92 LYS A C 1
ATOM 725 O O . LYS A 1 92 ? -23.184 3.528 23.379 1.00 92.62 92 LYS A O 1
ATOM 730 N N . LYS A 1 93 ? -22.184 1.652 22.637 1.00 92.50 93 LYS A N 1
ATOM 731 C CA . LYS A 1 93 ? -21.686 1.202 23.945 1.00 92.50 93 LYS A CA 1
ATOM 732 C C . LYS A 1 93 ? -20.504 2.036 24.450 1.00 92.50 93 LYS A C 1
ATOM 734 O O . LYS A 1 93 ? -20.412 2.267 25.647 1.00 92.50 93 LYS A O 1
ATOM 739 N N . LEU A 1 94 ? -19.607 2.454 23.557 1.00 92.12 94 LEU A N 1
ATOM 740 C CA . LEU A 1 94 ? -18.375 3.167 23.920 1.00 92.12 94 LEU A CA 1
ATOM 741 C C . LEU A 1 94 ? -18.525 4.693 23.900 1.00 92.12 94 LEU A C 1
ATOM 743 O O . LEU A 1 94 ? -17.927 5.374 24.723 1.00 92.12 94 LEU A O 1
ATOM 747 N N . TRP A 1 95 ? -19.318 5.225 22.968 1.00 90.00 95 TRP A N 1
ATOM 748 C CA . TRP A 1 95 ? -19.342 6.653 22.632 1.00 90.00 95 TRP A CA 1
ATOM 749 C C . TRP A 1 95 ? -20.755 7.253 22.605 1.00 90.00 95 TRP A C 1
ATOM 751 O O . TRP A 1 95 ? -20.929 8.402 22.214 1.00 90.00 95 TRP A O 1
ATOM 761 N N . GLY A 1 96 ? -21.789 6.481 22.957 1.00 88.31 96 GLY A N 1
ATOM 762 C CA . GLY A 1 96 ? -23.192 6.913 22.892 1.00 88.31 96 GLY A CA 1
ATOM 763 C C . GLY A 1 96 ? -23.803 6.911 21.482 1.00 88.31 96 GLY A C 1
ATOM 764 O O . GLY A 1 96 ? -25.020 7.004 21.340 1.00 88.31 96 GLY A O 1
ATOM 765 N N . GLY A 1 97 ? -23.000 6.712 20.434 1.00 88.56 97 GLY A N 1
ATOM 766 C CA . GLY A 1 97 ? -23.451 6.591 19.048 1.00 88.56 97 GLY A CA 1
ATOM 767 C C . GLY A 1 97 ? -22.282 6.533 18.056 1.00 88.56 97 GLY A C 1
ATOM 768 O O . GLY A 1 97 ? -21.131 6.692 18.458 1.00 88.56 97 GLY A O 1
ATOM 769 N N . PRO A 1 98 ? -22.544 6.270 16.761 1.00 91.06 98 PRO A N 1
ATOM 770 C CA . PRO A 1 98 ? -21.520 6.341 15.720 1.00 91.06 98 PRO 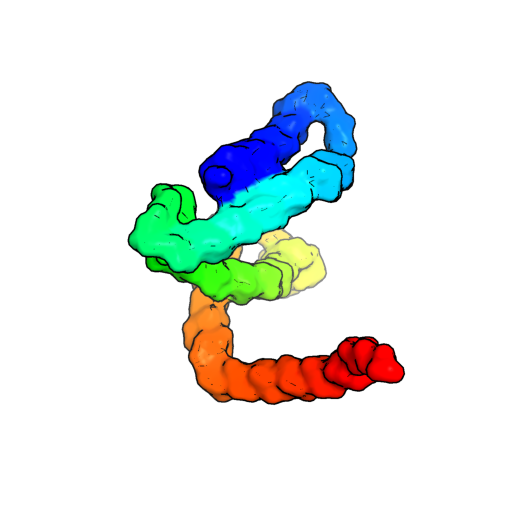A CA 1
ATOM 771 C C . PRO A 1 98 ? -20.912 7.741 15.613 1.00 91.06 98 PRO A C 1
ATOM 773 O O . PRO A 1 98 ? -21.633 8.739 15.677 1.00 91.06 98 PRO A O 1
ATOM 776 N N . MET A 1 99 ? -19.599 7.809 15.392 1.00 90.44 99 MET A N 1
ATOM 777 C CA . MET A 1 99 ? -18.908 9.081 15.177 1.00 90.44 99 MET A CA 1
ATOM 778 C C . MET A 1 99 ? -19.424 9.803 13.924 1.00 90.44 99 MET A C 1
ATOM 780 O O . MET A 1 99 ? -19.767 9.176 12.920 1.00 90.44 99 MET A O 1
ATOM 784 N N . SER A 1 100 ? -19.458 11.138 13.967 1.00 91.56 100 SER A N 1
ATOM 785 C CA . SER A 1 100 ? -19.883 11.956 12.822 1.00 91.56 100 SER A CA 1
ATOM 786 C C . SER A 1 100 ? -18.856 11.941 11.681 1.00 91.56 100 SER A C 1
ATOM 788 O O . SER A 1 100 ? -17.672 11.667 11.888 1.00 91.56 100 SER A O 1
ATOM 790 N N . THR A 1 101 ? -19.274 12.332 10.473 1.00 87.56 101 THR A N 1
ATOM 791 C CA . THR A 1 101 ? -18.386 12.450 9.299 1.00 87.56 101 THR A CA 1
ATOM 792 C C . THR A 1 101 ? -17.217 13.414 9.531 1.00 87.56 101 THR A C 1
ATOM 794 O O . THR A 1 101 ? -16.139 13.221 8.977 1.00 87.56 101 THR A O 1
ATOM 797 N N . ARG A 1 102 ? -17.377 14.416 10.408 1.00 90.81 102 ARG A N 1
ATOM 798 C CA . ARG A 1 102 ? -16.305 15.367 10.759 1.00 90.81 102 ARG A CA 1
ATOM 799 C C . ARG A 1 102 ? -15.155 14.714 11.530 1.00 90.81 102 ARG A C 1
ATOM 801 O O . ARG A 1 102 ? -14.065 15.267 11.558 1.00 90.81 102 ARG A O 1
ATOM 808 N N . PHE A 1 103 ? -15.379 13.540 12.121 1.00 92.50 103 PHE A N 1
ATOM 809 C CA . PHE A 1 103 ? -14.341 12.765 12.802 1.00 92.50 103 PHE A CA 1
ATOM 810 C C . PHE A 1 103 ? -13.430 12.002 11.826 1.00 92.50 103 PHE A C 1
ATOM 812 O O . PHE A 1 103 ? -12.386 11.494 12.228 1.00 92.50 103 PHE A O 1
ATOM 819 N N . PHE A 1 104 ? -13.781 11.933 10.538 1.00 90.75 104 PHE A N 1
ATOM 820 C CA . PHE A 1 104 ? -13.028 11.161 9.550 1.00 90.75 104 PHE A CA 1
ATOM 821 C C . PHE A 1 104 ? -11.524 11.506 9.478 1.00 90.75 104 PHE A C 1
ATOM 823 O O . PHE A 1 104 ? -10.727 10.568 9.460 1.00 90.75 104 PHE A O 1
ATOM 830 N N . PRO A 1 105 ? -11.083 12.784 9.512 1.00 94.19 105 PRO A N 1
ATOM 831 C CA . PRO A 1 105 ? -9.653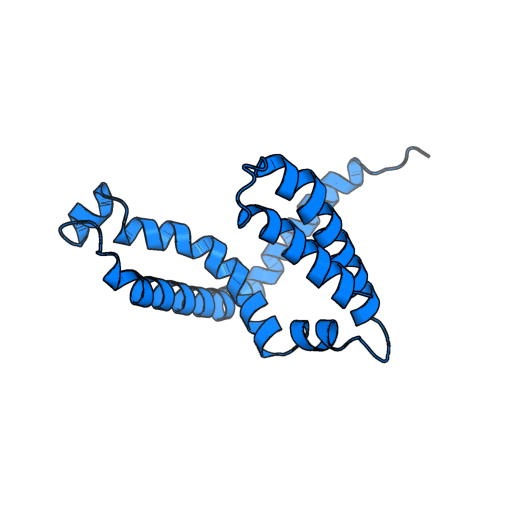 13.107 9.516 1.00 94.19 105 PRO A CA 1
ATOM 832 C C . PRO A 1 105 ? -8.921 12.561 10.748 1.00 94.19 105 PRO A C 1
ATOM 834 O O . PRO A 1 105 ? -7.785 12.105 10.643 1.00 94.19 105 PRO A O 1
ATOM 837 N N . ILE A 1 106 ? -9.586 12.555 11.908 1.00 94.19 106 ILE A N 1
ATOM 838 C CA . ILE A 1 106 ? -9.033 12.019 13.158 1.00 94.19 106 ILE A CA 1
ATOM 839 C C . ILE A 1 106 ? -8.936 10.497 13.065 1.00 94.19 106 ILE A C 1
ATOM 841 O O . ILE A 1 106 ? -7.891 9.922 13.356 1.00 94.19 106 ILE A O 1
ATOM 845 N N . TYR A 1 107 ? -9.995 9.840 12.593 1.00 93.19 107 TYR A N 1
ATOM 846 C CA . TYR A 1 107 ? -9.987 8.407 12.318 1.00 93.19 107 TYR A CA 1
ATOM 847 C C . TYR A 1 107 ? -8.858 8.009 11.350 1.00 93.19 107 TYR A C 1
ATOM 849 O O . TYR A 1 107 ? -8.141 7.039 11.604 1.00 93.19 107 TYR A O 1
ATOM 857 N N . LEU A 1 108 ? -8.650 8.782 10.279 1.00 92.94 108 LEU A N 1
ATOM 858 C CA . LEU A 1 108 ? -7.564 8.562 9.327 1.00 92.94 108 LEU A CA 1
ATOM 859 C C . LEU A 1 108 ? -6.192 8.707 9.998 1.00 92.94 108 LEU A C 1
ATOM 861 O O . LEU A 1 108 ? -5.332 7.849 9.803 1.00 92.94 108 LEU A O 1
ATOM 865 N N . ALA A 1 109 ? -5.998 9.741 10.820 1.00 94.62 109 ALA A N 1
ATOM 866 C CA . ALA A 1 109 ? -4.762 9.949 11.571 1.00 94.62 109 ALA A CA 1
ATOM 867 C C . ALA A 1 109 ? -4.476 8.799 12.553 1.00 94.62 109 ALA A C 1
ATOM 869 O O . ALA A 1 109 ? -3.343 8.324 12.619 1.00 94.62 109 ALA A O 1
ATOM 870 N N . ILE A 1 110 ? -5.501 8.296 13.253 1.00 94.50 110 ILE A N 1
ATOM 871 C CA . ILE A 1 110 ? -5.386 7.120 14.130 1.00 94.50 110 ILE A CA 1
ATOM 872 C C . ILE A 1 110 ? -4.945 5.904 13.320 1.00 94.50 110 ILE A C 1
ATOM 874 O O . ILE A 1 110 ? -3.996 5.220 13.700 1.00 94.50 110 ILE A O 1
ATOM 878 N N . CYS A 1 111 ? -5.598 5.638 12.190 1.00 94.69 111 CYS A N 1
ATOM 879 C CA . CYS A 1 111 ? -5.251 4.491 11.362 1.00 94.69 111 CYS A CA 1
ATOM 880 C C . CYS A 1 111 ? -3.822 4.606 10.812 1.00 94.69 111 CYS A C 1
ATOM 882 O O . CYS A 1 111 ? -3.080 3.629 10.876 1.00 94.69 111 CYS A O 1
ATOM 884 N N . LEU A 1 112 ? -3.396 5.787 10.346 1.00 93.56 112 LEU A N 1
ATOM 885 C CA . LEU A 1 112 ? -2.023 6.025 9.884 1.00 93.56 112 LEU A CA 1
ATOM 886 C C . LEU A 1 112 ? -0.999 5.836 11.009 1.00 93.56 112 LEU A C 1
ATOM 888 O O . LEU A 1 112 ? 0.006 5.156 10.806 1.00 93.56 112 LEU A O 1
ATOM 892 N N . GLY A 1 113 ? -1.265 6.382 12.198 1.00 94.50 113 GLY A N 1
ATOM 893 C CA . GLY A 1 113 ? -0.395 6.238 13.365 1.00 94.50 113 GLY A CA 1
ATOM 894 C C . GLY A 1 113 ? -0.255 4.780 13.800 1.00 94.50 113 GLY A C 1
ATOM 895 O O . GLY A 1 113 ? 0.858 4.274 13.929 1.00 94.50 113 GLY A O 1
ATOM 896 N N . MET A 1 114 ? -1.374 4.067 13.936 1.00 94.75 114 MET A N 1
ATOM 897 C CA . MET A 1 114 ? -1.373 2.641 14.278 1.00 94.75 114 MET A CA 1
ATOM 898 C C . MET A 1 114 ? -0.671 1.801 13.208 1.00 94.75 114 MET A C 1
ATOM 900 O O . MET A 1 114 ? 0.110 0.914 13.537 1.00 94.75 114 MET A O 1
ATOM 904 N N . SER A 1 115 ? -0.875 2.122 11.931 1.00 94.81 115 SER A N 1
ATOM 905 C CA . SER A 1 115 ? -0.203 1.447 10.813 1.00 94.81 115 SER A CA 1
ATOM 906 C C . SER A 1 115 ? 1.301 1.658 10.832 1.00 94.81 115 SER A C 1
ATOM 908 O O . SER A 1 115 ? 2.053 0.717 10.589 1.00 94.81 115 SER A O 1
ATOM 910 N N . HIS A 1 116 ? 1.748 2.872 11.155 1.00 94.00 116 HIS A N 1
ATOM 911 C CA . HIS A 1 116 ? 3.162 3.168 11.328 1.00 94.00 116 HIS A CA 1
ATOM 912 C C . HIS A 1 116 ? 3.760 2.361 12.487 1.00 94.00 116 HIS A C 1
ATOM 914 O O . HIS A 1 116 ? 4.778 1.698 12.300 1.00 94.00 116 HIS A O 1
ATOM 920 N N . LEU A 1 117 ? 3.094 2.324 13.646 1.00 94.50 117 LEU A N 1
ATOM 921 C CA . LEU A 1 117 ? 3.542 1.527 14.793 1.00 94.50 117 LEU A CA 1
ATOM 922 C C . LEU A 1 117 ? 3.615 0.034 14.456 1.00 94.50 117 LEU A C 1
ATOM 924 O O . LEU A 1 117 ? 4.620 -0.618 14.729 1.00 94.50 117 LEU A O 1
ATOM 928 N N . THR A 1 118 ? 2.588 -0.519 13.815 1.00 94.44 118 THR A N 1
ATOM 929 C CA . THR A 1 118 ? 2.603 -1.918 13.376 1.00 94.44 118 THR A CA 1
ATOM 930 C C . THR A 1 118 ? 3.709 -2.176 12.355 1.00 94.44 118 THR A C 1
ATOM 932 O O . THR A 1 118 ? 4.371 -3.210 12.427 1.00 94.44 118 THR A O 1
ATOM 935 N N . ASN A 1 119 ? 3.975 -1.242 11.442 1.00 93.44 119 ASN A N 1
ATOM 936 C CA . ASN A 1 119 ? 5.088 -1.374 10.508 1.00 93.44 119 ASN A CA 1
ATOM 937 C C . ASN A 1 119 ? 6.441 -1.447 11.239 1.00 93.44 119 ASN A C 1
ATOM 939 O O . ASN A 1 119 ? 7.218 -2.371 11.003 1.00 93.44 119 ASN A O 1
ATOM 943 N N . GLU A 1 120 ? 6.711 -0.514 12.156 1.00 92.19 120 GLU A N 1
ATOM 944 C CA . GLU A 1 120 ? 7.998 -0.440 12.861 1.00 92.19 120 GLU A CA 1
ATOM 945 C C . GLU A 1 120 ? 8.210 -1.596 13.847 1.00 92.19 120 GLU A C 1
ATOM 947 O O . GLU A 1 120 ? 9.275 -2.213 13.860 1.00 92.19 120 GLU A O 1
ATOM 952 N N . TYR A 1 121 ? 7.199 -1.928 14.653 1.00 92.69 121 TYR A N 1
ATOM 953 C CA . TYR A 1 121 ? 7.363 -2.867 15.768 1.00 92.69 121 TYR A CA 1
ATOM 954 C C . TYR A 1 121 ? 7.004 -4.315 15.432 1.00 92.69 121 TYR A C 1
ATOM 956 O O . TYR A 1 121 ? 7.499 -5.233 16.093 1.00 92.69 121 TYR A O 1
ATOM 964 N N . PHE A 1 122 ? 6.161 -4.537 14.421 1.00 92.50 122 PHE A N 1
ATOM 965 C CA . PHE A 1 122 ? 5.699 -5.872 14.043 1.00 92.50 122 PHE A CA 1
ATOM 966 C C . PHE A 1 122 ? 6.236 -6.301 12.677 1.00 92.50 122 PHE A C 1
ATOM 968 O O . PHE A 1 122 ? 6.937 -7.307 12.598 1.00 92.50 122 PHE A O 1
ATOM 975 N N . VAL A 1 123 ? 5.977 -5.538 11.610 1.00 88.81 123 VAL A N 1
ATOM 976 C CA . VAL A 1 123 ? 6.355 -5.940 10.238 1.00 88.81 123 VAL A CA 1
ATOM 977 C C . VAL A 1 123 ? 7.872 -5.996 10.067 1.00 88.81 123 VAL A C 1
ATOM 979 O O . VAL A 1 123 ? 8.401 -6.976 9.549 1.00 88.81 123 VAL A O 1
ATOM 982 N N . LYS A 1 124 ? 8.593 -4.980 10.548 1.00 90.56 124 LYS A N 1
ATOM 983 C CA . LYS A 1 124 ? 10.063 -4.934 10.485 1.00 90.56 124 LYS A CA 1
ATOM 984 C C . LYS A 1 124 ? 10.755 -5.806 11.537 1.00 90.56 124 LYS A C 1
ATOM 986 O O . LYS A 1 124 ? 11.985 -5.885 11.568 1.00 90.56 124 LYS A O 1
ATOM 991 N N . ASN A 1 125 ? 10.003 -6.470 12.413 1.00 93.19 125 ASN A N 1
ATOM 992 C CA . ASN A 1 125 ? 10.581 -7.288 13.466 1.00 93.19 125 ASN A CA 1
ATOM 993 C C . ASN A 1 125 ? 11.204 -8.562 12.883 1.00 93.19 125 ASN A C 1
ATOM 995 O O . ASN A 1 125 ? 10.510 -9.426 12.349 1.00 93.19 125 ASN A O 1
ATOM 999 N N . LYS A 1 126 ? 12.522 -8.722 13.052 1.00 91.69 126 LYS A N 1
ATOM 1000 C CA . LYS A 1 126 ? 13.270 -9.878 12.530 1.00 91.69 126 LYS A CA 1
ATOM 1001 C C . LYS A 1 126 ? 12.716 -11.223 13.006 1.00 91.69 126 LYS A C 1
ATOM 1003 O O . LYS A 1 126 ? 12.753 -12.188 12.249 1.00 91.69 126 LYS A O 1
ATOM 1008 N N . LYS A 1 127 ? 12.187 -11.303 14.235 1.00 92.44 127 LYS A N 1
ATOM 1009 C CA . LYS A 1 127 ? 11.590 -12.541 14.762 1.00 92.44 127 LYS A CA 1
ATOM 1010 C C . LYS A 1 127 ? 10.298 -12.885 14.024 1.00 92.44 127 LYS A C 1
ATOM 1012 O O . LYS A 1 127 ? 10.115 -14.033 13.634 1.00 92.44 127 LYS A O 1
ATOM 1017 N N . VAL A 1 128 ? 9.442 -11.888 13.791 1.00 90.31 128 VAL A N 1
ATOM 1018 C CA . VAL A 1 128 ? 8.202 -12.052 13.016 1.00 90.31 128 VAL A CA 1
ATOM 1019 C C . VAL A 1 128 ? 8.536 -12.448 11.580 1.00 90.31 128 VAL A C 1
ATOM 1021 O O . VAL A 1 128 ? 7.978 -13.418 11.076 1.00 90.31 128 VAL A O 1
ATOM 1024 N N . GLY A 1 129 ? 9.513 -11.780 10.960 1.00 87.81 129 GLY A N 1
ATOM 1025 C CA . GLY A 1 129 ? 10.003 -12.129 9.625 1.00 87.81 129 GLY A CA 1
ATOM 1026 C C . GLY A 1 129 ? 10.538 -13.562 9.534 1.00 87.81 129 GLY A C 1
ATOM 1027 O O . GLY A 1 129 ? 10.222 -14.271 8.584 1.00 87.81 129 GLY A O 1
ATOM 1028 N N . ALA A 1 130 ? 11.283 -14.032 10.539 1.00 91.88 130 ALA A N 1
ATOM 1029 C CA . ALA A 1 130 ? 11.783 -15.407 10.577 1.00 91.88 130 ALA A CA 1
ATOM 1030 C C . ALA A 1 130 ? 10.654 -16.444 10.692 1.00 91.88 130 ALA A C 1
ATOM 1032 O O . ALA A 1 130 ? 10.704 -17.486 10.041 1.00 91.88 130 ALA A O 1
ATOM 1033 N N . ILE A 1 131 ? 9.625 -16.163 11.497 1.00 92.38 131 ILE A N 1
ATOM 1034 C CA . ILE A 1 131 ? 8.444 -17.031 11.614 1.00 92.38 131 ILE A CA 1
ATOM 1035 C C . ILE A 1 131 ? 7.670 -17.045 10.293 1.00 92.38 131 ILE A C 1
ATOM 1037 O O . ILE A 1 131 ? 7.373 -18.119 9.775 1.00 92.38 131 ILE A O 1
ATOM 1041 N N . ALA A 1 132 ? 7.397 -15.871 9.719 1.00 88.12 132 ALA A N 1
ATOM 1042 C CA . ALA A 1 132 ? 6.707 -15.749 8.439 1.00 88.12 132 ALA A CA 1
ATOM 1043 C C . ALA A 1 132 ? 7.465 -16.473 7.315 1.00 88.12 132 ALA A C 1
ATOM 1045 O O . ALA A 1 132 ? 6.853 -17.191 6.529 1.00 88.12 132 ALA A O 1
ATOM 1046 N N . GLY A 1 133 ? 8.797 -16.359 7.285 1.00 87.06 133 GLY A N 1
ATOM 1047 C CA . GLY A 1 133 ? 9.653 -17.073 6.339 1.00 87.06 133 GLY A CA 1
ATOM 1048 C C . GLY A 1 133 ? 9.563 -18.593 6.481 1.00 87.06 133 GLY A C 1
ATOM 1049 O O . GLY A 1 133 ? 9.415 -19.286 5.478 1.00 87.06 133 GLY A O 1
ATOM 1050 N N . LYS A 1 134 ? 9.564 -19.122 7.713 1.00 90.31 134 LYS A N 1
ATOM 1051 C CA . LYS A 1 134 ? 9.363 -20.562 7.961 1.00 90.31 134 LYS A CA 1
ATOM 1052 C C . LYS A 1 134 ? 7.997 -21.041 7.475 1.00 90.31 134 LYS A C 1
ATOM 1054 O O . LYS A 1 134 ? 7.913 -22.083 6.837 1.00 90.31 134 LYS A O 1
ATOM 1059 N N . VAL A 1 135 ? 6.936 -20.279 7.743 1.00 88.69 135 VAL A N 1
ATOM 1060 C CA . VAL A 1 135 ? 5.587 -20.609 7.257 1.00 88.69 135 VAL A CA 1
ATOM 1061 C C . VAL A 1 135 ? 5.548 -20.598 5.729 1.00 88.69 135 VAL A C 1
ATOM 1063 O O . VAL A 1 135 ? 5.026 -21.534 5.134 1.00 88.69 135 VAL A O 1
ATOM 1066 N N . ALA A 1 136 ? 6.152 -19.595 5.087 1.00 86.62 136 ALA A N 1
ATOM 1067 C CA . ALA A 1 136 ? 6.235 -19.528 3.631 1.00 86.62 136 ALA A CA 1
ATOM 1068 C C . ALA A 1 136 ? 6.980 -20.736 3.037 1.00 86.62 136 ALA A C 1
ATOM 1070 O O . ALA A 1 136 ? 6.524 -21.296 2.047 1.00 86.62 136 ALA A O 1
ATOM 1071 N N . GLN A 1 137 ? 8.073 -21.180 3.664 1.00 86.31 137 GLN A N 1
ATOM 1072 C CA . GLN A 1 137 ? 8.809 -22.381 3.253 1.00 86.31 137 GLN A CA 1
ATOM 1073 C C . GLN A 1 137 ? 7.985 -23.664 3.413 1.00 86.31 137 GLN A C 1
ATOM 1075 O O . GLN A 1 137 ? 8.017 -24.514 2.531 1.00 86.31 137 GLN A O 1
ATOM 1080 N N . VAL A 1 138 ? 7.217 -23.801 4.498 1.00 87.81 138 VAL A N 1
ATOM 1081 C CA . VAL A 1 138 ? 6.312 -24.949 4.694 1.00 87.81 138 VAL A CA 1
ATOM 1082 C C . VAL A 1 138 ? 5.207 -24.966 3.636 1.00 87.81 138 VAL A C 1
ATOM 1084 O O . VAL A 1 138 ? 4.911 -26.005 3.062 1.00 87.81 138 VAL A O 1
ATOM 1087 N N . LEU A 1 139 ? 4.616 -23.811 3.334 1.00 85.25 139 LEU A N 1
ATOM 1088 C CA . LEU A 1 139 ? 3.607 -23.713 2.278 1.00 85.25 139 LEU A CA 1
ATOM 1089 C C . LEU A 1 139 ? 4.209 -23.988 0.890 1.00 85.25 139 LEU A C 1
ATOM 1091 O O . LEU A 1 139 ? 3.571 -24.625 0.052 1.00 85.25 139 LEU A O 1
ATOM 1095 N N . ALA A 1 140 ? 5.444 -23.545 0.647 1.00 82.38 140 ALA A N 1
ATOM 1096 C CA . ALA A 1 140 ? 6.160 -23.830 -0.590 1.00 82.38 140 ALA A CA 1
ATOM 1097 C C . ALA A 1 140 ? 6.454 -25.331 -0.736 1.00 82.38 140 ALA A C 1
ATOM 1099 O O . ALA A 1 140 ? 6.184 -25.894 -1.792 1.00 82.38 140 ALA A O 1
ATOM 1100 N N . SER A 1 141 ? 6.885 -26.020 0.323 1.00 82.56 141 SER A N 1
ATOM 1101 C CA . SER A 1 141 ? 7.148 -27.465 0.253 1.00 82.56 141 SER A CA 1
ATOM 1102 C C . SER A 1 141 ? 5.885 -28.295 -0.011 1.00 82.56 141 SER A C 1
ATOM 1104 O O . SER A 1 141 ? 5.958 -29.351 -0.636 1.00 82.56 141 SER A O 1
ATOM 1106 N N . TRP A 1 142 ? 4.704 -27.802 0.378 1.00 81.75 142 TRP A N 1
ATOM 1107 C CA . TRP A 1 142 ? 3.424 -28.421 0.007 1.00 81.75 142 TRP A CA 1
ATOM 1108 C C . TRP A 1 142 ? 3.083 -28.253 -1.478 1.00 81.75 142 TRP A C 1
ATOM 1110 O O . TRP A 1 142 ? 2.376 -29.083 -2.044 1.00 81.75 142 TRP A O 1
ATOM 1120 N N . 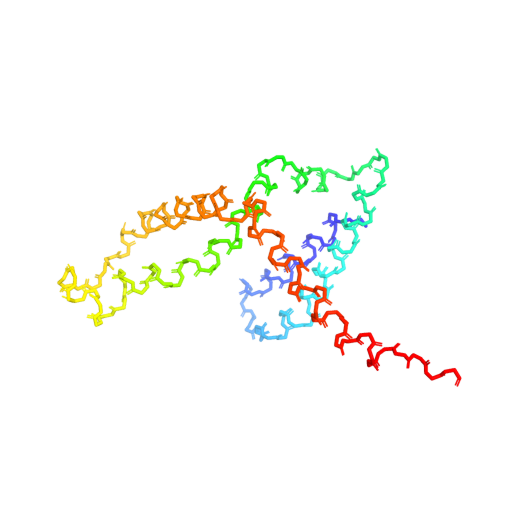THR A 1 143 ? 3.592 -27.200 -2.119 1.00 70.31 143 THR A N 1
ATOM 1121 C CA . THR A 1 143 ? 3.334 -26.902 -3.538 1.00 70.31 143 THR A CA 1
ATOM 1122 C C . THR A 1 143 ? 4.424 -27.433 -4.473 1.00 70.31 143 THR A C 1
ATOM 1124 O O . THR A 1 143 ? 4.119 -27.761 -5.619 1.00 70.31 143 THR A O 1
ATOM 1127 N N . GLU A 1 144 ? 5.653 -27.653 -3.992 1.00 59.12 144 GLU A N 1
ATOM 1128 C CA . GLU A 1 144 ? 6.718 -28.359 -4.729 1.00 59.12 144 GLU A CA 1
ATOM 1129 C C . GLU A 1 144 ? 6.314 -29.792 -5.124 1.00 59.12 144 GLU A C 1
ATOM 1131 O O . GLU A 1 144 ? 6.718 -30.286 -6.175 1.00 59.12 144 GLU A O 1
ATOM 1136 N N . GLY A 1 145 ? 5.444 -30.446 -4.345 1.00 54.94 145 GLY A N 1
ATOM 1137 C CA . GLY A 1 145 ? 4.857 -31.741 -4.707 1.00 54.94 145 GLY A CA 1
ATOM 1138 C C . GLY A 1 145 ? 3.816 -31.683 -5.837 1.00 54.94 145 GLY A C 1
ATOM 1139 O O . GLY A 1 145 ? 3.574 -32.701 -6.482 1.00 54.94 145 GLY A O 1
ATOM 1140 N N . MET A 1 146 ? 3.216 -30.515 -6.101 1.00 52.59 146 MET A N 1
ATOM 1141 C CA . MET A 1 146 ? 2.200 -30.317 -7.150 1.00 52.59 146 MET A CA 1
ATOM 1142 C C . MET A 1 146 ? 2.786 -29.852 -8.491 1.00 52.59 146 MET A C 1
ATOM 1144 O O . MET A 1 146 ? 2.155 -30.059 -9.523 1.00 52.59 146 MET A O 1
ATOM 1148 N N . LEU A 1 147 ? 3.971 -29.233 -8.479 1.00 52.91 147 LEU A N 1
ATOM 1149 C CA . LEU A 1 147 ? 4.651 -28.677 -9.659 1.00 52.91 147 LEU A CA 1
ATOM 1150 C C . LEU A 1 147 ? 5.803 -29.550 -10.171 1.00 52.91 147 LEU A C 1
ATOM 1152 O O . LEU A 1 147 ? 6.601 -29.097 -10.987 1.00 52.91 147 LEU A O 1
ATOM 1156 N N . ARG A 1 148 ? 5.905 -30.807 -9.719 1.00 50.41 148 ARG A N 1
ATOM 1157 C CA . ARG A 1 148 ? 6.732 -31.781 -10.430 1.00 50.41 148 ARG A CA 1
ATOM 1158 C C . ARG A 1 148 ? 6.128 -31.988 -11.813 1.00 50.41 148 ARG A C 1
ATOM 1160 O O . ARG A 1 148 ? 5.156 -32.729 -11.961 1.00 50.41 148 ARG A O 1
ATOM 1167 N N . ASP A 1 149 ? 6.736 -31.345 -12.805 1.00 52.97 149 ASP A N 1
ATOM 1168 C CA . ASP A 1 149 ? 6.676 -31.799 -14.184 1.00 52.97 149 ASP A CA 1
ATOM 1169 C C . ASP A 1 149 ? 6.954 -33.303 -14.155 1.00 52.97 149 ASP A C 1
ATOM 1171 O O . ASP A 1 149 ? 7.995 -33.755 -13.663 1.00 52.97 149 ASP A O 1
ATOM 1175 N N . ARG A 1 150 ? 5.960 -34.094 -14.568 1.00 47.69 150 ARG A N 1
ATOM 1176 C CA . ARG A 1 150 ? 6.167 -35.517 -14.813 1.00 47.69 150 ARG A CA 1
ATOM 1177 C C . ARG A 1 150 ? 7.236 -35.591 -15.900 1.00 47.69 150 ARG A C 1
ATOM 1179 O O . ARG A 1 150 ? 6.964 -35.193 -17.029 1.00 47.69 150 ARG A O 1
ATOM 1186 N N . ALA A 1 151 ? 8.438 -36.004 -15.504 1.00 45.84 151 ALA A N 1
ATOM 1187 C CA . ALA A 1 151 ? 9.475 -36.441 -16.427 1.00 45.84 151 ALA A CA 1
ATOM 1188 C C . ALA A 1 151 ? 8.945 -37.570 -17.321 1.00 45.84 151 ALA A C 1
ATOM 1190 O O . ALA A 1 151 ? 8.105 -38.362 -16.825 1.00 45.84 151 ALA A O 1
#

Foldseek 3Di:
DLVVLVCQLVVLVVVVVDPDPDDPCCSVVPGNPVSVVVSVVVLVVQLPDPDHDPVNVVCVDPVNVLCVLLVVQLVVVLVVLQCCQAVQVNNCVPPVGHDDPVCVVVSVVVSSVRSNVCSVPPVPDPVNVVVVVVVVVVVVVVCVVVPPPPD

Secondary structure (DSSP, 8-state):
-HHHHHHHHHHHHHGGGSSS---HHHIIIIIIHHHHHHHHHHHHHHTTSSS--HHHHHHTSHHHHHHHHHHHHHHHHHHHHHHHHH-HHHHHHHHSSPPPGGGHHHHHHHHHHHHHHHIIIIIT-HHHHHHHHHHHHHHHHHHHTT-----